Protein AF-A0A7Y2WW70-F1 (afdb_monomer_lite)

Structure (mmCIF, N/CA/C/O backbone):
data_AF-A0A7Y2WW70-F1
#
_entry.id   AF-A0A7Y2WW70-F1
#
loop_
_atom_site.group_PDB
_atom_site.id
_atom_site.type_symbol
_atom_site.label_atom_id
_atom_site.label_alt_id
_atom_site.label_comp_id
_atom_site.label_asym_id
_atom_site.label_entity_id
_atom_site.label_seq_id
_atom_site.pdbx_PDB_ins_code
_atom_site.Cartn_x
_atom_site.Cartn_y
_atom_site.Cartn_z
_atom_site.occupancy
_atom_site.B_iso_or_equiv
_atom_site.auth_seq_id
_atom_site.auth_comp_id
_atom_site.auth_asym_id
_atom_site.auth_atom_id
_atom_site.pdbx_PDB_model_num
ATOM 1 N N . MET A 1 1 ? 2.524 3.757 -2.733 1.00 73.25 1 MET A N 1
ATOM 2 C CA . MET A 1 1 ? 1.872 4.491 -1.635 1.00 73.25 1 MET A CA 1
ATOM 3 C C . MET A 1 1 ? 0.587 5.147 -2.121 1.00 73.25 1 MET A C 1
ATOM 5 O O . MET A 1 1 ? 0.632 6.069 -2.935 1.00 73.25 1 MET A O 1
ATOM 9 N N . ARG A 1 2 ? -0.560 4.633 -1.665 1.00 86.19 2 ARG A N 1
ATOM 10 C CA . ARG A 1 2 ? -1.899 5.203 -1.905 1.00 86.19 2 ARG A CA 1
ATOM 11 C C . ARG A 1 2 ? -2.511 5.674 -0.583 1.00 86.19 2 ARG A C 1
ATOM 13 O O . ARG A 1 2 ? -3.699 5.484 -0.349 1.00 86.19 2 ARG A O 1
ATOM 20 N N . PHE A 1 3 ? -1.697 6.340 0.239 1.00 90.19 3 PHE A N 1
ATOM 21 C CA . PHE A 1 3 ? -2.050 6.768 1.596 1.00 90.19 3 PHE A CA 1
ATOM 22 C C . PHE A 1 3 ? -3.423 7.438 1.684 1.00 90.19 3 PHE A C 1
ATOM 24 O O . PHE A 1 3 ? -4.241 7.066 2.515 1.00 90.19 3 PHE A O 1
ATOM 31 N N . ARG A 1 4 ? -3.731 8.370 0.768 1.00 92.44 4 ARG A N 1
ATOM 32 C CA . ARG A 1 4 ? -5.044 9.034 0.725 1.00 92.44 4 ARG A CA 1
ATOM 33 C C . ARG A 1 4 ? -6.198 8.038 0.572 1.00 92.44 4 ARG A C 1
ATOM 35 O O . ARG A 1 4 ? -7.194 8.164 1.274 1.00 92.44 4 ARG A O 1
ATOM 42 N N . THR A 1 5 ? -6.082 7.076 -0.344 1.00 94.44 5 THR A N 1
ATOM 43 C CA . THR A 1 5 ? -7.108 6.042 -0.541 1.00 94.44 5 THR A CA 1
ATOM 44 C C . THR A 1 5 ? -7.246 5.187 0.712 1.00 94.44 5 THR A C 1
ATOM 46 O O . THR A 1 5 ? -8.355 5.023 1.204 1.00 94.44 5 THR A O 1
ATOM 49 N N . HIS A 1 6 ? -6.132 4.710 1.269 1.00 95.94 6 HIS A N 1
ATOM 50 C CA . HIS A 1 6 ? -6.139 3.885 2.474 1.00 95.94 6 HIS A CA 1
ATOM 51 C C . HIS A 1 6 ? -6.751 4.617 3.675 1.00 95.94 6 HIS A C 1
ATOM 53 O O . HIS A 1 6 ? -7.602 4.055 4.362 1.00 95.94 6 HIS A O 1
ATOM 59 N N . ALA A 1 7 ? -6.406 5.890 3.878 1.00 97.19 7 ALA A N 1
ATOM 60 C CA . ALA A 1 7 ? -6.937 6.716 4.957 1.00 97.19 7 ALA A CA 1
ATOM 61 C C . ALA A 1 7 ? -8.436 6.966 4.824 1.00 97.19 7 ALA A C 1
ATOM 63 O O . ALA A 1 7 ? -9.173 6.734 5.777 1.00 97.19 7 ALA A O 1
ATOM 64 N N . ILE A 1 8 ? -8.906 7.377 3.643 1.00 98.06 8 ILE A N 1
ATOM 65 C CA . ILE A 1 8 ? -10.333 7.639 3.420 1.00 98.06 8 ILE A CA 1
ATOM 66 C C . ILE A 1 8 ? -11.144 6.353 3.588 1.00 98.06 8 ILE A C 1
ATOM 68 O O . ILE A 1 8 ? -12.128 6.344 4.324 1.00 98.06 8 ILE A O 1
ATOM 72 N N . THR A 1 9 ? -10.735 5.254 2.948 1.00 97.75 9 THR A N 1
ATOM 73 C CA . THR A 1 9 ? -11.487 3.995 3.023 1.00 97.75 9 THR A CA 1
ATOM 74 C C . THR A 1 9 ? -11.489 3.427 4.443 1.00 97.75 9 THR A C 1
ATOM 76 O O . THR A 1 9 ? -12.532 2.972 4.908 1.00 97.75 9 THR A O 1
ATOM 79 N N . SER A 1 10 ? -10.369 3.516 5.167 1.00 98.00 10 SER A N 1
ATOM 80 C CA . SER A 1 10 ? -10.298 3.066 6.563 1.00 98.00 10 SER A CA 1
ATOM 81 C C . SER A 1 10 ? -11.100 3.966 7.502 1.00 98.00 10 SER A C 1
ATOM 83 O O . SER A 1 10 ? -11.761 3.459 8.400 1.00 98.00 10 SER A O 1
ATOM 85 N N . ALA A 1 11 ? -11.123 5.283 7.279 1.00 98.44 11 ALA A N 1
ATOM 86 C CA . ALA A 1 11 ? -11.959 6.196 8.057 1.00 98.44 11 ALA A CA 1
ATOM 87 C C . ALA A 1 11 ? -13.452 5.876 7.876 1.00 98.44 11 ALA A C 1
ATOM 89 O O . ALA A 1 11 ? -14.170 5.728 8.864 1.00 98.44 11 ALA A O 1
ATOM 90 N N . ILE A 1 12 ? -13.903 5.692 6.628 1.00 98.56 12 ILE A N 1
ATOM 91 C CA . ILE A 1 12 ? -15.288 5.307 6.316 1.00 98.56 12 ILE A CA 1
ATOM 92 C C . ILE A 1 12 ? -15.635 3.970 6.983 1.00 98.56 12 ILE A C 1
ATOM 94 O O . ILE A 1 12 ? -16.654 3.869 7.664 1.00 98.56 12 ILE A O 1
ATOM 98 N N . ALA A 1 13 ? -14.776 2.956 6.838 1.00 98.50 13 ALA A N 1
ATOM 99 C CA . ALA A 1 13 ? -14.988 1.649 7.455 1.00 98.50 13 ALA A CA 1
ATOM 100 C C . ALA A 1 13 ? -15.009 1.725 8.992 1.00 98.50 13 ALA A C 1
ATOM 102 O O . ALA A 1 13 ? -15.843 1.083 9.625 1.00 98.50 13 ALA A O 1
ATOM 103 N N . GLY A 1 14 ? -14.139 2.538 9.596 1.00 98.38 14 GLY A N 1
ATOM 104 C CA . GLY A 1 14 ? -14.102 2.772 11.038 1.00 98.38 14 GLY A CA 1
ATOM 105 C C . GLY A 1 14 ? -15.404 3.371 11.566 1.00 98.38 14 GLY A C 1
ATOM 106 O O . GLY A 1 14 ? -15.969 2.842 12.521 1.00 98.38 14 GLY A O 1
ATOM 107 N N . VAL A 1 15 ? -15.912 4.424 10.918 1.00 98.31 15 VAL A N 1
ATOM 108 C CA . VAL A 1 15 ? -17.189 5.062 11.286 1.00 98.31 15 VAL A CA 1
ATOM 109 C C . VAL A 1 15 ? -18.365 4.102 11.093 1.00 98.31 15 VAL A C 1
ATOM 111 O O . VAL A 1 15 ? -19.228 4.016 11.964 1.00 98.31 15 VAL A O 1
ATOM 114 N N . ALA A 1 16 ? -18.386 3.344 9.993 1.00 98.38 16 ALA A N 1
ATOM 115 C CA . ALA A 1 16 ? -19.470 2.411 9.689 1.00 98.38 16 ALA A CA 1
ATOM 116 C C . ALA A 1 16 ? -19.521 1.211 10.653 1.00 98.38 16 ALA A C 1
ATOM 118 O O . ALA A 1 16 ? -20.599 0.825 11.099 1.00 98.38 16 ALA A O 1
ATOM 119 N N . LEU A 1 17 ? -18.369 0.621 10.989 1.00 98.31 17 LEU A N 1
ATOM 120 C CA . LEU A 1 17 ? -18.294 -0.567 11.850 1.00 98.31 17 LEU A CA 1
ATOM 121 C C . LEU A 1 17 ? -18.338 -0.232 13.346 1.00 98.31 17 LEU A C 1
ATOM 123 O O . LEU A 1 17 ? -18.781 -1.055 14.148 1.00 98.31 17 LEU A O 1
ATOM 127 N N . TYR A 1 18 ? -17.881 0.961 13.738 1.00 98.00 18 TYR A N 1
ATOM 128 C CA . TYR A 1 18 ? -17.774 1.374 15.139 1.00 98.00 18 TYR A CA 1
ATOM 129 C C . TYR A 1 18 ? -18.400 2.753 15.416 1.00 98.00 18 TYR A C 1
ATOM 131 O O . TYR A 1 18 ? -17.755 3.598 16.043 1.00 98.00 18 TYR A O 1
ATOM 139 N N . PRO A 1 19 ? -19.681 2.988 15.064 1.00 97.94 19 PRO A N 1
ATOM 140 C CA . PRO A 1 19 ? -20.303 4.315 15.160 1.00 97.94 19 PRO A CA 1
ATOM 141 C C . PRO A 1 19 ? -20.389 4.857 16.596 1.00 97.94 19 PRO A C 1
ATOM 143 O O . PRO A 1 19 ? -20.467 6.061 16.804 1.00 97.94 19 PRO A O 1
ATOM 146 N N . ARG A 1 20 ? -20.364 3.972 17.602 1.00 98.00 20 ARG A N 1
ATOM 147 C CA . ARG A 1 20 ? -20.446 4.320 19.033 1.00 98.00 20 ARG A CA 1
ATOM 148 C C . ARG A 1 20 ? -19.124 4.148 19.786 1.00 98.00 20 ARG A C 1
ATOM 150 O O . ARG A 1 20 ? -19.107 4.185 21.010 1.00 98.00 20 ARG A O 1
ATOM 157 N N . SER A 1 21 ? -18.020 3.886 19.085 1.00 98.31 21 SER A N 1
ATOM 158 C CA . SER A 1 21 ? -16.722 3.638 19.717 1.00 98.31 21 SER A CA 1
ATOM 159 C C . SER A 1 21 ? -15.608 4.347 18.944 1.00 98.31 21 SER A C 1
ATOM 161 O O . SER A 1 21 ? -14.935 3.714 18.124 1.00 98.31 21 SER A O 1
ATOM 163 N N . PRO A 1 22 ? -15.378 5.651 19.207 1.00 97.69 22 PRO A N 1
ATOM 164 C CA . PRO A 1 22 ? -14.375 6.432 18.485 1.00 97.69 22 PRO A CA 1
ATOM 165 C C . PRO A 1 22 ? -12.977 5.827 18.624 1.00 97.69 22 PRO A C 1
ATOM 167 O O . PRO A 1 22 ? -12.232 5.785 17.654 1.00 97.69 22 PRO A O 1
ATOM 170 N N . LEU A 1 23 ? -12.645 5.251 19.785 1.00 98.44 23 LEU A N 1
ATOM 171 C CA . LEU A 1 23 ? -11.368 4.567 19.990 1.00 98.44 23 LEU A CA 1
ATOM 172 C C . LEU A 1 23 ? -11.168 3.390 19.018 1.00 98.44 23 LEU A C 1
ATOM 174 O O . LEU A 1 23 ? -10.092 3.244 18.442 1.00 98.44 23 LEU A O 1
ATOM 178 N N . ARG A 1 24 ? -12.198 2.560 18.797 1.00 98.56 24 ARG A N 1
ATOM 179 C CA . ARG A 1 24 ? -12.120 1.430 17.854 1.00 98.56 24 ARG A CA 1
ATOM 180 C C . ARG A 1 24 ? -12.094 1.903 16.403 1.00 98.56 24 ARG A C 1
ATOM 182 O O . ARG A 1 24 ? -11.338 1.346 15.612 1.00 98.56 24 ARG A O 1
ATOM 189 N N . ALA A 1 25 ? -12.868 2.936 16.067 1.00 98.50 25 ALA A N 1
ATOM 190 C CA . ALA A 1 25 ? -12.830 3.560 14.746 1.00 98.50 25 ALA A CA 1
ATOM 191 C C . ALA A 1 25 ? -11.426 4.108 14.428 1.00 98.50 25 ALA A C 1
ATOM 193 O O . ALA A 1 25 ? -10.874 3.803 13.372 1.00 98.50 25 ALA A O 1
ATOM 194 N N . THR A 1 26 ? -10.811 4.826 15.374 1.00 98.44 26 THR A N 1
ATOM 195 C C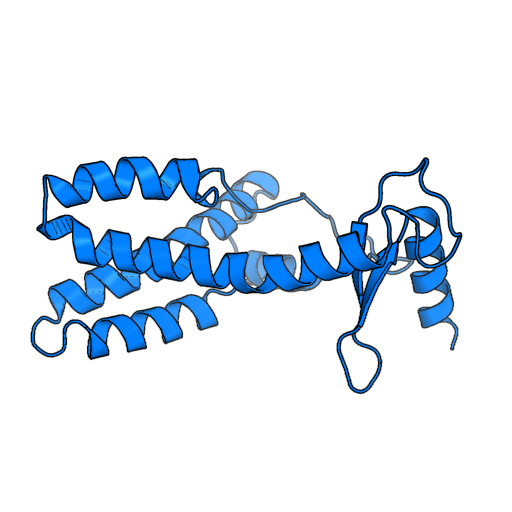A . THR A 1 26 ? -9.433 5.324 15.260 1.00 98.44 26 THR A CA 1
ATOM 196 C C . THR A 1 26 ? -8.431 4.180 15.147 1.00 98.44 26 THR A C 1
ATOM 198 O O . THR A 1 26 ? -7.567 4.219 14.279 1.00 98.44 26 THR A O 1
ATOM 201 N N . ALA A 1 27 ? -8.555 3.126 15.957 1.00 98.56 27 ALA A N 1
ATOM 202 C CA . ALA A 1 27 ? -7.670 1.964 15.870 1.00 98.56 27 ALA A CA 1
ATOM 203 C C . ALA A 1 27 ? -7.732 1.276 14.492 1.00 98.56 27 ALA A C 1
ATOM 205 O O . ALA A 1 27 ? -6.695 0.882 13.958 1.00 98.56 27 ALA A O 1
ATOM 206 N N . LEU A 1 28 ? -8.920 1.178 13.885 1.00 98.62 28 LEU A N 1
ATOM 207 C CA . LEU A 1 28 ? -9.082 0.673 12.519 1.00 98.62 28 LEU A CA 1
ATOM 208 C C . LEU A 1 28 ? -8.443 1.606 11.485 1.00 98.62 28 LEU A C 1
ATOM 210 O O . LEU A 1 28 ? -7.703 1.133 10.624 1.00 98.62 28 LEU A O 1
ATOM 214 N N . LEU A 1 29 ? -8.668 2.919 11.590 1.00 98.44 29 LEU A N 1
ATOM 215 C CA . LEU A 1 29 ? -8.030 3.911 10.722 1.00 98.44 29 LEU A CA 1
ATOM 216 C C . LEU A 1 29 ? -6.501 3.809 10.779 1.00 98.44 29 LEU A C 1
ATOM 218 O O . LEU A 1 29 ? -5.850 3.762 9.736 1.00 98.44 29 LEU A O 1
ATOM 222 N N . LEU A 1 30 ? -5.931 3.741 11.984 1.00 98.06 30 LEU A N 1
ATOM 223 C CA . LEU A 1 30 ? -4.491 3.607 12.187 1.00 98.06 30 LEU A CA 1
ATOM 224 C C . LEU A 1 30 ? -3.972 2.286 11.612 1.00 98.06 30 LEU A C 1
ATOM 226 O O . LEU A 1 30 ? -3.010 2.302 10.849 1.00 98.06 30 LEU A O 1
ATOM 230 N N . GLY A 1 31 ? -4.641 1.160 11.884 1.00 97.62 31 GLY A N 1
ATOM 231 C CA . GLY A 1 31 ? -4.290 -0.130 11.282 1.00 97.62 31 GLY A CA 1
ATOM 232 C C . GLY A 1 31 ? -4.321 -0.096 9.752 1.00 97.62 31 GLY A C 1
ATOM 233 O O . GLY A 1 31 ? -3.454 -0.667 9.102 1.00 97.62 31 GLY A O 1
ATOM 234 N N . GLY A 1 32 ? -5.277 0.624 9.164 1.00 97.12 32 GLY A N 1
ATOM 235 C CA . GLY A 1 32 ? -5.405 0.738 7.715 1.00 97.12 32 GLY A CA 1
ATOM 236 C C . GLY A 1 32 ? -4.457 1.734 7.045 1.00 97.12 32 GLY A C 1
ATOM 237 O O . GLY A 1 32 ? -4.353 1.731 5.822 1.00 97.12 32 GLY A O 1
ATOM 238 N N . THR A 1 33 ? -3.751 2.579 7.801 1.00 96.75 33 THR A N 1
ATOM 239 C CA . THR A 1 33 ? -2.920 3.663 7.240 1.00 96.75 33 THR A CA 1
ATOM 240 C C . THR A 1 33 ? -1.460 3.591 7.636 1.00 96.75 33 THR A C 1
ATOM 242 O O . THR A 1 33 ? -0.601 3.864 6.804 1.00 96.75 33 THR A O 1
ATOM 245 N N . LEU A 1 34 ? -1.150 3.200 8.874 1.00 96.25 34 LEU A N 1
ATOM 246 C CA . LEU A 1 34 ? 0.225 3.203 9.370 1.00 96.25 34 LEU A CA 1
ATOM 247 C C . LEU A 1 34 ? 1.114 2.191 8.650 1.00 96.25 34 LEU A C 1
ATOM 249 O O . LEU A 1 34 ? 2.329 2.364 8.636 1.00 96.25 34 LEU A O 1
ATOM 253 N N . LEU A 1 35 ? 0.532 1.185 7.991 1.00 94.75 35 LEU A N 1
ATOM 254 C CA . LEU A 1 35 ? 1.303 0.264 7.167 1.00 94.75 35 LEU A CA 1
ATOM 255 C C . LEU A 1 35 ? 2.017 0.981 6.005 1.00 94.75 35 LEU A C 1
ATOM 257 O O . LEU A 1 35 ? 3.130 0.592 5.682 1.00 94.75 35 LEU A O 1
ATOM 261 N N . ASP A 1 36 ? 1.464 2.078 5.461 1.00 94.12 36 ASP A N 1
ATOM 262 C CA . ASP A 1 36 ? 2.120 2.883 4.411 1.00 94.12 36 ASP A CA 1
ATOM 263 C C . ASP A 1 36 ? 3.392 3.602 4.898 1.00 94.12 36 ASP A C 1
ATOM 265 O O . ASP A 1 36 ? 4.190 4.054 4.073 1.00 94.12 36 ASP A O 1
ATOM 269 N N . VAL A 1 37 ? 3.602 3.741 6.214 1.00 94.12 37 VAL A N 1
ATOM 270 C CA . VAL A 1 37 ? 4.802 4.397 6.766 1.00 94.12 37 VAL A CA 1
ATOM 271 C C . VAL A 1 37 ? 6.067 3.630 6.375 1.00 94.12 37 VAL A C 1
ATOM 273 O O . VAL A 1 37 ? 7.122 4.239 6.196 1.00 94.12 37 VAL A O 1
ATOM 276 N N . ASP A 1 38 ? 5.969 2.317 6.149 1.00 94.19 38 ASP A N 1
ATOM 277 C CA . ASP A 1 38 ? 7.100 1.508 5.696 1.00 94.19 38 ASP A CA 1
ATOM 278 C C . ASP A 1 38 ? 7.675 1.993 4.353 1.00 94.19 38 ASP A C 1
ATOM 280 O O . ASP A 1 38 ? 8.883 1.939 4.151 1.00 94.19 38 ASP A O 1
ATOM 284 N N . HIS A 1 39 ? 6.848 2.543 3.462 1.00 93.69 39 HIS A N 1
ATOM 285 C CA . HIS A 1 39 ? 7.275 3.061 2.171 1.00 93.69 39 HIS A CA 1
ATOM 286 C C . HIS A 1 39 ? 8.149 4.296 2.354 1.00 93.69 39 HIS A C 1
ATOM 288 O O . HIS A 1 39 ? 9.126 4.470 1.629 1.00 93.69 39 HIS A O 1
ATOM 294 N N . PHE A 1 40 ? 7.787 5.158 3.305 1.00 94.31 40 PHE A N 1
ATOM 295 C CA . PHE A 1 40 ? 8.565 6.342 3.646 1.00 94.31 40 PHE A CA 1
ATOM 296 C C . PHE A 1 40 ? 9.881 5.958 4.327 1.00 94.31 40 PHE A C 1
ATOM 298 O O . PHE A 1 40 ? 10.931 6.468 3.949 1.00 94.31 40 PHE A O 1
ATOM 305 N N . LEU A 1 41 ? 9.850 5.003 5.259 1.00 95.50 41 L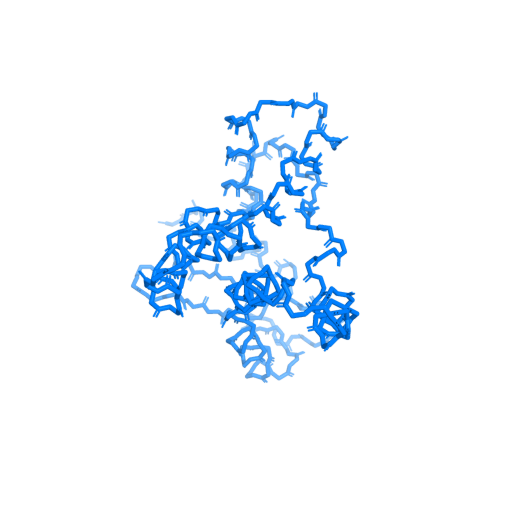EU A N 1
ATOM 306 C CA . LEU A 1 41 ? 11.066 4.515 5.912 1.00 95.50 41 LEU A CA 1
ATOM 307 C C . LEU A 1 41 ? 12.011 3.842 4.912 1.00 95.50 41 LEU A C 1
ATOM 309 O O . LEU A 1 41 ? 13.200 4.134 4.899 1.00 95.50 41 LEU A O 1
ATOM 313 N N . LEU A 1 42 ? 11.492 2.987 4.029 1.00 95.31 42 LEU A N 1
ATOM 314 C CA . LEU A 1 42 ? 12.293 2.350 2.984 1.00 95.31 42 LEU A CA 1
ATOM 315 C C . LEU A 1 42 ? 12.848 3.366 1.989 1.00 95.31 42 LEU A C 1
ATOM 317 O O . LEU A 1 42 ? 13.981 3.201 1.550 1.00 95.31 42 LEU A O 1
ATOM 321 N N . TYR A 1 43 ? 12.083 4.408 1.648 1.00 95.25 43 TYR A N 1
ATOM 322 C CA . TYR A 1 43 ? 12.604 5.528 0.868 1.00 95.25 43 TYR A CA 1
ATOM 323 C C . TYR A 1 43 ? 13.809 6.144 1.578 1.00 95.25 43 TYR A C 1
ATOM 325 O O . TYR A 1 43 ? 14.904 6.112 1.028 1.00 95.25 43 TYR A O 1
ATOM 333 N N . ALA A 1 44 ? 13.619 6.618 2.810 1.00 96.19 44 ALA A N 1
ATOM 334 C CA . ALA A 1 44 ? 14.650 7.324 3.558 1.00 96.19 44 ALA A CA 1
ATOM 335 C C . ALA A 1 44 ? 15.909 6.476 3.769 1.00 96.19 44 ALA A C 1
ATOM 337 O O . ALA A 1 44 ? 17.021 6.974 3.621 1.00 96.19 44 ALA A O 1
ATOM 338 N N . LEU A 1 45 ? 15.753 5.178 4.035 1.00 95.56 45 LEU A N 1
ATOM 339 C CA . LEU A 1 45 ? 16.877 4.254 4.185 1.00 95.56 45 LEU A CA 1
ATOM 340 C C . LEU A 1 45 ? 17.619 3.986 2.866 1.00 95.56 45 LEU A C 1
ATOM 342 O O . LEU A 1 45 ? 18.829 3.786 2.887 1.00 95.56 45 LEU A O 1
ATOM 346 N N . GLN A 1 46 ? 16.924 3.959 1.725 1.00 94.31 46 GLN A N 1
ATOM 347 C CA . GLN A 1 46 ? 17.547 3.693 0.420 1.00 94.31 46 GLN A CA 1
ATOM 348 C C . GLN A 1 46 ? 18.194 4.932 -0.202 1.00 94.31 46 GLN A C 1
ATOM 350 O O . GLN A 1 46 ? 19.158 4.804 -0.955 1.00 94.31 46 GLN A O 1
ATOM 355 N N . THR A 1 47 ? 17.643 6.116 0.060 1.00 93.44 47 THR A N 1
ATOM 356 C CA . THR A 1 47 ? 18.080 7.371 -0.567 1.00 93.44 47 THR A CA 1
ATOM 357 C C . THR A 1 47 ? 18.919 8.245 0.356 1.00 93.44 47 THR A C 1
ATOM 359 O O . THR A 1 47 ? 19.635 9.113 -0.135 1.00 93.44 47 THR A O 1
ATOM 362 N N . GLY A 1 48 ? 18.815 8.047 1.675 1.00 95.44 48 GLY A N 1
ATOM 363 C CA . GLY A 1 48 ? 19.312 8.979 2.687 1.00 95.44 48 GLY A CA 1
ATOM 364 C C . GLY A 1 48 ? 18.440 10.232 2.862 1.00 95.44 48 GLY A C 1
ATOM 365 O O . GLY A 1 48 ? 18.778 11.093 3.670 1.00 95.44 48 GLY A O 1
ATOM 366 N N . ASP A 1 49 ? 17.327 10.352 2.128 1.00 95.31 49 ASP A N 1
ATOM 367 C CA . ASP A 1 49 ? 16.447 11.525 2.133 1.00 95.31 49 ASP A CA 1
ATOM 368 C C . ASP A 1 49 ? 15.207 11.299 3.015 1.00 95.31 49 ASP A C 1
ATOM 370 O O . ASP A 1 49 ? 14.349 10.466 2.722 1.00 95.31 49 ASP A O 1
ATOM 374 N N . TRP A 1 50 ? 15.078 12.087 4.084 1.00 96.75 50 TRP A N 1
ATOM 375 C CA . TRP A 1 50 ? 13.935 12.063 5.005 1.00 96.75 50 TRP A CA 1
ATOM 376 C C . TRP A 1 50 ? 12.809 13.037 4.609 1.00 96.75 50 TRP A C 1
ATOM 378 O O . TRP A 1 50 ? 11.851 13.237 5.358 1.00 96.75 50 TRP A O 1
ATOM 388 N N . SER A 1 51 ? 12.885 13.657 3.431 1.00 96.12 51 SER A N 1
ATOM 389 C CA . SER A 1 51 ? 11.858 14.558 2.918 1.00 96.12 51 SER A CA 1
ATOM 390 C C . SER A 1 51 ? 10.583 13.805 2.542 1.00 96.12 51 SER A C 1
ATOM 392 O O . SER A 1 51 ? 10.555 12.992 1.615 1.00 96.12 51 SER A O 1
ATOM 394 N N . VAL A 1 52 ? 9.466 14.143 3.195 1.00 93.06 52 VAL A N 1
ATOM 395 C CA . VAL A 1 52 ? 8.133 13.638 2.815 1.00 93.06 52 VAL A CA 1
ATOM 396 C C . VAL A 1 52 ? 7.788 14.046 1.378 1.00 93.06 52 VAL A C 1
ATOM 398 O O . VAL A 1 52 ? 7.243 13.246 0.614 1.00 93.06 52 VAL A O 1
ATOM 401 N N . ALA A 1 53 ? 8.140 15.270 0.973 1.00 94.69 53 ALA A N 1
ATOM 402 C CA . ALA A 1 53 ? 7.935 15.740 -0.395 1.00 94.69 53 ALA A CA 1
ATOM 403 C C . ALA A 1 53 ? 8.791 14.950 -1.403 1.00 94.69 53 ALA A C 1
ATOM 405 O O . ALA A 1 53 ? 8.296 14.594 -2.479 1.00 94.69 53 ALA A O 1
ATOM 406 N N . GLY A 1 54 ? 10.035 14.619 -1.036 1.00 93.62 54 GLY A N 1
ATOM 407 C CA . GLY A 1 54 ? 10.926 13.749 -1.807 1.00 93.62 54 GLY A CA 1
ATOM 408 C C . GLY A 1 54 ? 10.333 12.352 -1.992 1.00 93.62 54 GLY A C 1
ATOM 409 O O . GLY A 1 54 ? 10.172 11.891 -3.124 1.00 93.62 54 GLY A O 1
ATOM 410 N N . ALA A 1 55 ? 9.872 11.731 -0.904 1.00 93.12 55 ALA A N 1
ATOM 411 C CA . ALA A 1 55 ? 9.240 10.412 -0.920 1.00 93.12 55 ALA A CA 1
ATOM 412 C C . ALA A 1 55 ? 7.973 10.377 -1.790 1.00 93.12 55 ALA A C 1
ATOM 414 O O . ALA A 1 55 ? 7.767 9.446 -2.577 1.00 93.12 55 ALA A O 1
ATOM 415 N N . LEU A 1 56 ? 7.124 11.406 -1.688 1.00 91.25 56 LEU A N 1
ATOM 416 C CA . LEU A 1 56 ? 5.921 11.538 -2.511 1.00 91.25 56 LEU A CA 1
ATOM 417 C C . LEU A 1 56 ? 6.265 11.718 -3.990 1.00 91.25 56 LEU A C 1
ATOM 419 O O . LEU A 1 56 ? 5.630 11.088 -4.839 1.00 91.25 56 LEU A O 1
ATOM 423 N N . THR A 1 57 ? 7.269 12.538 -4.300 1.00 91.50 57 THR A N 1
ATOM 424 C CA . THR A 1 57 ? 7.745 12.755 -5.672 1.00 91.50 57 THR A CA 1
ATOM 425 C C . THR A 1 57 ? 8.314 11.464 -6.251 1.00 91.50 57 THR A C 1
ATOM 427 O O . THR A 1 57 ? 7.877 11.037 -7.320 1.00 91.50 57 THR A O 1
ATOM 430 N N . TYR A 1 58 ? 9.189 10.776 -5.513 1.00 91.94 58 TYR A N 1
ATOM 431 C CA . TYR A 1 58 ? 9.726 9.470 -5.888 1.00 91.94 58 TYR A CA 1
ATOM 432 C C . TYR A 1 58 ? 8.618 8.440 -6.127 1.00 91.94 58 TYR A C 1
ATOM 434 O O . TYR A 1 58 ? 8.587 7.784 -7.165 1.00 91.94 58 TYR A O 1
ATOM 442 N N . ASN A 1 59 ? 7.645 8.332 -5.219 1.00 89.00 59 ASN A N 1
ATOM 443 C CA . ASN A 1 59 ? 6.523 7.405 -5.364 1.00 89.00 59 ASN A CA 1
ATOM 444 C C . ASN A 1 59 ? 5.669 7.673 -6.618 1.00 89.00 59 ASN A C 1
ATOM 446 O O . ASN A 1 59 ? 5.102 6.720 -7.153 1.00 89.00 59 ASN A O 1
ATOM 450 N N . ARG A 1 60 ? 5.589 8.924 -7.099 1.00 86.44 60 ARG A N 1
ATOM 451 C CA . ARG A 1 60 ? 4.873 9.261 -8.342 1.00 86.44 60 ARG A CA 1
ATOM 452 C C . ARG A 1 60 ? 5.586 8.716 -9.576 1.00 86.44 60 ARG A C 1
ATOM 454 O O . ARG A 1 60 ? 4.927 8.070 -10.377 1.00 86.44 60 ARG A O 1
ATOM 461 N N . TYR A 1 61 ? 6.899 8.926 -9.705 1.00 85.69 61 TYR A N 1
ATOM 462 C CA . TYR A 1 61 ? 7.616 8.574 -10.939 1.00 85.69 61 TYR A CA 1
ATOM 463 C C . TYR A 1 61 ? 8.287 7.195 -10.923 1.00 85.69 61 TYR A C 1
ATOM 465 O O . TYR A 1 61 ? 8.618 6.661 -11.978 1.00 85.69 61 TYR A O 1
ATOM 473 N N . ARG A 1 62 ? 8.527 6.577 -9.758 1.00 84.69 62 ARG A N 1
ATOM 474 C CA . ARG A 1 62 ? 9.300 5.316 -9.672 1.00 84.69 62 ARG A CA 1
ATOM 475 C C . ARG A 1 62 ? 8.667 4.146 -10.432 1.00 84.69 62 ARG A C 1
ATOM 477 O O . ARG A 1 62 ? 9.363 3.201 -10.794 1.00 84.69 62 ARG A O 1
ATOM 484 N N . HIS A 1 63 ? 7.349 4.190 -10.623 1.00 78.38 63 HIS A N 1
ATOM 485 C CA . HIS A 1 63 ? 6.591 3.190 -11.373 1.00 78.38 63 HIS A CA 1
ATOM 486 C C . HIS A 1 63 ? 6.464 3.544 -12.857 1.00 78.38 63 HIS A C 1
ATOM 488 O O . HIS A 1 63 ? 6.036 2.695 -13.641 1.00 78.38 63 HIS A O 1
ATOM 494 N N . ASP A 1 64 ? 6.859 4.760 -13.240 1.00 74.25 64 ASP A N 1
ATOM 495 C CA . ASP A 1 64 ? 6.839 5.182 -14.625 1.00 74.25 64 ASP A CA 1
ATOM 496 C C . ASP A 1 64 ? 7.999 4.530 -15.382 1.00 74.25 64 ASP A C 1
ATOM 498 O O . ASP A 1 64 ? 9.135 4.465 -14.881 1.00 74.25 64 ASP A O 1
ATOM 502 N N . PRO A 1 65 ? 7.743 4.059 -16.611 1.00 66.38 65 PRO A N 1
ATOM 503 C CA . PRO A 1 65 ? 8.808 3.651 -17.503 1.00 66.38 65 PRO A CA 1
ATOM 504 C C . PRO A 1 65 ? 9.752 4.823 -17.771 1.00 66.38 65 PRO A C 1
ATOM 506 O O . PRO A 1 65 ? 9.307 5.896 -18.169 1.00 66.38 65 PRO A O 1
ATOM 509 N N . GLY A 1 66 ? 11.056 4.611 -17.578 1.00 65.00 66 GLY A N 1
ATOM 510 C CA . GLY A 1 66 ? 12.063 5.649 -17.815 1.00 65.00 66 GLY A CA 1
ATOM 511 C C . GLY A 1 66 ? 11.991 6.186 -19.226 1.00 65.00 66 GLY A C 1
ATOM 512 O O . GLY A 1 66 ? 12.001 5.401 -20.176 1.00 65.00 66 GLY A O 1
ATOM 513 N N . ILE A 1 67 ? 11.886 7.510 -19.346 1.00 70.19 67 ILE A N 1
ATOM 514 C CA . ILE A 1 67 ? 12.013 8.212 -20.622 1.00 70.19 67 ILE A CA 1
ATOM 515 C C . ILE A 1 67 ? 13.481 8.319 -21.044 1.00 70.19 67 ILE A C 1
ATOM 517 O O . ILE A 1 67 ? 14.368 8.195 -20.205 1.00 70.19 67 ILE A O 1
ATOM 521 N N . ASP A 1 68 ? 13.760 8.451 -22.342 1.00 64.12 68 ASP A N 1
ATOM 522 C CA . ASP A 1 68 ? 15.141 8.635 -22.801 1.00 64.12 68 ASP A CA 1
ATOM 523 C C . ASP A 1 68 ? 15.632 9.976 -22.244 1.00 64.12 68 ASP A C 1
ATOM 525 O O . ASP A 1 68 ? 14.916 10.974 -22.312 1.00 64.12 68 ASP A O 1
ATOM 529 N N . GLY A 1 69 ? 16.802 9.971 -21.605 1.00 74.94 69 GLY A N 1
ATOM 530 C CA . GLY A 1 69 ? 17.289 11.113 -20.824 1.00 74.94 69 GLY A CA 1
ATOM 531 C C . GLY A 1 69 ? 16.750 11.199 -19.387 1.00 74.94 69 GLY A C 1
ATOM 532 O O . GLY A 1 69 ? 17.159 12.092 -18.652 1.00 74.94 69 GLY A O 1
ATOM 533 N N . ASP A 1 70 ? 15.888 10.275 -18.942 1.00 80.12 70 ASP A N 1
ATOM 534 C CA . ASP A 1 70 ? 15.496 10.162 -17.531 1.00 80.12 70 ASP A CA 1
ATOM 535 C C . ASP A 1 70 ? 16.667 9.637 -16.695 1.00 80.12 70 ASP A C 1
ATOM 537 O O . ASP A 1 70 ? 16.883 8.429 -16.581 1.00 80.12 70 ASP A O 1
ATOM 541 N N . THR A 1 71 ? 17.420 10.556 -16.102 1.00 83.81 71 THR A N 1
ATOM 542 C CA . THR A 1 71 ? 18.540 10.254 -15.204 1.00 83.81 71 THR A CA 1
ATOM 543 C C . THR A 1 71 ? 18.106 10.088 -13.748 1.00 83.81 71 THR A C 1
ATOM 545 O O . THR A 1 71 ? 18.952 9.868 -12.880 1.00 83.81 71 THR A O 1
ATOM 548 N N . ARG A 1 72 ? 16.800 10.178 -13.443 1.00 86.75 72 ARG A N 1
ATOM 549 C CA . ARG A 1 72 ? 16.318 10.059 -12.063 1.00 86.75 72 ARG A CA 1
ATOM 550 C C . ARG A 1 72 ? 16.559 8.637 -11.535 1.00 86.75 72 ARG A C 1
ATOM 552 O O . ARG A 1 72 ? 16.245 7.659 -12.223 1.00 86.75 72 ARG A O 1
ATOM 559 N N . PRO A 1 73 ? 17.069 8.494 -10.301 1.00 85.75 73 PRO A N 1
ATOM 560 C CA . PRO A 1 73 ? 17.383 7.192 -9.732 1.00 85.75 73 PRO A CA 1
ATOM 561 C C . PRO A 1 73 ? 16.118 6.367 -9.459 1.00 85.75 73 PRO A C 1
ATOM 563 O O . PRO A 1 73 ? 15.069 6.888 -9.079 1.00 85.75 73 PRO A O 1
ATOM 566 N N . ARG A 1 74 ? 16.226 5.044 -9.624 1.00 87.31 74 ARG A N 1
ATOM 567 C CA . ARG A 1 74 ? 15.194 4.065 -9.250 1.00 87.31 74 ARG A CA 1
ATOM 568 C C . ARG A 1 74 ? 15.784 3.083 -8.244 1.00 87.31 74 ARG A C 1
ATOM 570 O O . ARG A 1 74 ? 16.397 2.095 -8.629 1.00 87.31 74 ARG A O 1
ATOM 577 N N . TYR A 1 75 ? 15.560 3.348 -6.964 1.00 84.69 75 TYR A N 1
ATOM 578 C CA . TYR A 1 75 ? 16.063 2.555 -5.836 1.00 84.69 75 TYR A CA 1
ATOM 579 C C . TYR A 1 75 ? 15.339 1.209 -5.642 1.00 84.69 75 TYR A C 1
ATOM 581 O O . TYR A 1 75 ? 15.734 0.390 -4.820 1.00 84.69 75 TYR A O 1
ATOM 589 N N . GLY A 1 76 ? 14.301 0.942 -6.442 1.00 83.06 76 GLY A N 1
ATOM 590 C CA . GLY A 1 76 ? 13.567 -0.321 -6.429 1.00 83.06 76 GLY A CA 1
ATOM 591 C C . GLY A 1 76 ? 12.264 -0.263 -5.622 1.00 83.06 76 GLY A C 1
ATOM 592 O O . GLY A 1 76 ? 11.674 0.815 -5.465 1.00 83.06 76 GLY A O 1
ATOM 593 N N . PRO A 1 77 ? 11.738 -1.427 -5.193 1.00 85.62 77 PRO A N 1
ATOM 594 C CA . PRO A 1 77 ? 10.462 -1.506 -4.494 1.00 85.62 77 PRO A CA 1
ATOM 595 C C . PRO A 1 77 ? 10.573 -0.935 -3.075 1.00 85.62 77 PRO A C 1
ATOM 597 O O . PRO A 1 77 ? 11.436 -1.338 -2.303 1.00 85.62 77 PRO A O 1
ATOM 600 N N . LEU A 1 78 ? 9.644 -0.049 -2.704 1.00 89.06 78 LEU A N 1
ATOM 601 C CA . LEU A 1 78 ? 9.512 0.452 -1.327 1.00 89.06 78 LEU A CA 1
ATOM 602 C C . LEU A 1 78 ? 8.408 -0.285 -0.576 1.00 89.06 78 LEU A C 1
ATOM 604 O O . LEU A 1 78 ? 7.490 0.340 -0.060 1.00 89.06 78 LEU A O 1
ATOM 608 N N . ARG A 1 79 ? 8.432 -1.613 -0.611 1.00 91.56 79 ARG A N 1
ATOM 609 C CA . ARG A 1 79 ? 7.394 -2.432 0.008 1.00 91.56 79 ARG A CA 1
ATOM 610 C C . ARG A 1 79 ? 8.055 -3.447 0.921 1.00 91.56 79 ARG A C 1
ATOM 612 O O . ARG A 1 79 ? 8.837 -4.265 0.441 1.00 91.56 79 ARG A O 1
ATOM 619 N N . SER A 1 80 ? 7.773 -3.368 2.218 1.00 93.12 80 SER A N 1
ATOM 620 C CA . SER A 1 80 ? 8.341 -4.303 3.188 1.00 93.12 80 SER A CA 1
ATOM 621 C C . SER A 1 80 ? 7.631 -5.660 3.152 1.00 93.12 80 SER A C 1
ATOM 623 O O . SER A 1 80 ? 6.586 -5.834 2.518 1.00 93.12 80 SER A O 1
ATOM 625 N N . TRP A 1 81 ? 8.179 -6.632 3.882 1.00 93.62 81 TRP A N 1
ATOM 626 C CA . TRP A 1 81 ? 7.562 -7.945 4.072 1.00 93.62 81 TRP A CA 1
ATOM 627 C C . TRP A 1 81 ? 6.200 -7.875 4.784 1.00 93.62 81 TRP A C 1
ATOM 629 O O . TRP A 1 81 ? 5.399 -8.794 4.619 1.00 93.62 81 TRP A O 1
ATOM 639 N N . LEU A 1 82 ? 5.896 -6.788 5.510 1.00 93.88 82 LEU A N 1
ATOM 640 C CA . LEU A 1 82 ? 4.600 -6.587 6.172 1.00 93.88 82 LEU A CA 1
ATOM 641 C C . LEU A 1 82 ? 3.444 -6.500 5.169 1.00 93.88 82 LEU A C 1
ATOM 643 O O . LEU A 1 82 ? 2.298 -6.779 5.500 1.00 93.88 82 LEU A O 1
ATOM 647 N N . HIS A 1 83 ? 3.740 -6.181 3.913 1.00 94.75 83 HIS A N 1
ATOM 648 C CA . HIS A 1 83 ? 2.751 -6.194 2.847 1.00 94.75 83 HIS A CA 1
ATOM 649 C C . HIS A 1 83 ? 2.440 -7.590 2.298 1.00 94.75 83 HIS A C 1
ATOM 651 O O . HIS A 1 83 ? 1.656 -7.712 1.358 1.00 94.75 83 HIS A O 1
ATOM 657 N N . ASN A 1 84 ? 3.050 -8.647 2.837 1.00 95.06 84 ASN A N 1
ATOM 658 C CA . ASN A 1 84 ? 2.672 -10.015 2.526 1.00 95.06 84 ASN A CA 1
ATOM 659 C C . ASN A 1 84 ? 1.455 -10.414 3.386 1.00 95.06 84 ASN A C 1
ATOM 661 O O . ASN A 1 84 ? 1.605 -10.566 4.603 1.00 95.06 84 ASN A O 1
ATOM 665 N N . PRO A 1 85 ? 0.266 -10.641 2.788 1.00 95.06 85 PRO A N 1
ATOM 666 C CA . PRO A 1 85 ? -0.941 -10.918 3.560 1.00 95.06 85 PRO A CA 1
ATOM 667 C C . PRO A 1 85 ? -0.838 -12.180 4.410 1.00 95.06 85 PRO A C 1
ATOM 669 O O . PRO A 1 85 ? -1.370 -12.209 5.512 1.00 95.06 85 PRO A O 1
ATOM 672 N N . ILE A 1 86 ? -0.123 -13.203 3.939 1.00 96.81 86 ILE A N 1
ATOM 673 C CA . ILE A 1 86 ? 0.026 -14.459 4.679 1.00 96.81 86 ILE A CA 1
ATOM 674 C C . ILE A 1 86 ? 0.874 -14.227 5.930 1.00 96.81 86 ILE A C 1
ATOM 676 O O . ILE A 1 86 ? 0.488 -14.668 7.012 1.00 96.81 86 ILE A O 1
ATOM 680 N N . LEU A 1 87 ? 1.991 -13.504 5.793 1.00 96.69 87 LEU A N 1
ATOM 681 C CA . LEU A 1 87 ? 2.907 -13.242 6.905 1.00 96.69 87 LEU A CA 1
ATOM 682 C C . LEU A 1 87 ? 2.327 -12.272 7.933 1.00 96.69 87 LEU A C 1
ATOM 684 O O . LEU A 1 87 ? 2.615 -12.421 9.113 1.00 96.69 87 LEU A O 1
ATOM 688 N N . LEU A 1 88 ? 1.524 -11.292 7.510 1.00 96.94 88 LEU A N 1
ATOM 689 C CA . LEU A 1 88 ? 0.958 -10.303 8.426 1.00 96.94 88 LEU A CA 1
ATOM 690 C C . LEU A 1 88 ? -0.393 -10.742 9.007 1.00 96.94 88 LEU A C 1
ATOM 692 O O . LEU A 1 88 ? -0.588 -10.721 10.223 1.00 96.94 88 LEU A O 1
ATOM 696 N N . LEU A 1 89 ? -1.346 -11.135 8.155 1.00 97.38 89 LEU A N 1
ATOM 697 C CA . LEU A 1 89 ? -2.727 -11.356 8.588 1.00 97.38 89 LEU A CA 1
ATOM 698 C C . LEU A 1 89 ? -2.893 -12.657 9.360 1.00 97.38 89 LEU A C 1
ATOM 700 O O . LEU A 1 89 ? -3.642 -12.667 10.331 1.00 97.38 89 LEU A O 1
ATOM 704 N N . THR A 1 90 ? -2.198 -13.732 8.984 1.00 97.56 90 THR A N 1
ATOM 705 C CA . THR A 1 90 ? -2.338 -15.029 9.666 1.00 97.56 90 THR A CA 1
ATOM 706 C C . THR A 1 90 ? -1.957 -14.941 11.148 1.00 97.56 90 THR A C 1
ATOM 708 O O . THR A 1 90 ? -2.823 -15.192 11.990 1.00 97.56 90 THR A O 1
ATOM 711 N N . PRO A 1 91 ? -0.726 -14.531 11.525 1.00 97.81 91 PRO A N 1
ATOM 712 C CA . PRO A 1 91 ? -0.387 -14.392 12.939 1.00 97.81 91 PRO A CA 1
ATOM 713 C C . PRO A 1 91 ? -1.191 -13.277 13.618 1.00 97.81 91 PRO A C 1
ATOM 715 O O . PRO A 1 91 ? -1.594 -13.433 14.771 1.00 97.81 91 PRO A O 1
ATOM 718 N N . GLY A 1 92 ? -1.487 -12.181 12.911 1.00 98.00 92 GLY A N 1
ATOM 719 C CA . GLY A 1 92 ? -2.260 -11.070 13.461 1.00 98.00 92 GLY A CA 1
ATOM 720 C C . GLY A 1 92 ? -3.692 -11.460 13.846 1.00 98.00 92 GLY A C 1
ATOM 721 O O . GLY A 1 92 ? -4.160 -11.114 14.930 1.00 98.00 92 GLY A O 1
ATOM 722 N N . TRP A 1 93 ? -4.381 -12.247 13.017 1.00 98.31 93 TRP A N 1
ATOM 723 C CA . TRP A 1 93 ? -5.716 -12.759 13.338 1.00 98.31 93 TRP A CA 1
ATOM 724 C C . TRP A 1 93 ? -5.688 -13.857 14.401 1.00 98.31 93 TRP A C 1
ATOM 726 O O . TRP A 1 93 ? -6.579 -13.884 15.250 1.00 98.31 93 TRP A O 1
ATOM 736 N N . VAL A 1 94 ? -4.646 -14.697 14.444 1.00 98.44 94 VAL A N 1
ATOM 737 C CA . VAL A 1 94 ? -4.425 -15.616 15.575 1.00 98.44 94 VAL A CA 1
ATOM 738 C C . VAL A 1 94 ? -4.302 -14.826 16.883 1.00 98.44 94 VAL A C 1
ATOM 740 O O . VAL A 1 94 ? -4.972 -15.161 17.861 1.00 98.44 94 VAL A O 1
ATOM 743 N N . ALA A 1 95 ? -3.540 -13.731 16.909 1.00 98.19 95 ALA A N 1
ATOM 744 C CA . ALA A 1 95 ? -3.458 -12.853 18.076 1.00 98.19 95 ALA A CA 1
ATOM 745 C C . ALA A 1 95 ? -4.808 -12.181 18.398 1.00 98.19 95 ALA A C 1
ATOM 747 O O . ALA A 1 95 ? -5.243 -12.194 19.549 1.00 98.19 95 ALA A O 1
ATOM 748 N N . ALA A 1 96 ? -5.527 -11.666 17.396 1.00 98.12 96 ALA A N 1
ATOM 749 C CA . ALA A 1 96 ? -6.829 -11.012 17.579 1.00 98.12 96 ALA A CA 1
ATOM 750 C C . ALA A 1 96 ? -7.962 -11.970 18.003 1.00 98.12 96 ALA A C 1
ATOM 752 O O . ALA A 1 96 ? -8.980 -11.531 18.554 1.00 98.12 96 ALA A O 1
ATOM 753 N N . SER A 1 97 ? -7.796 -13.277 17.770 1.00 98.19 97 SER A N 1
ATOM 754 C CA . SER A 1 97 ? -8.694 -14.307 18.300 1.00 98.19 97 SER A CA 1
ATOM 755 C C . SER A 1 97 ? -8.5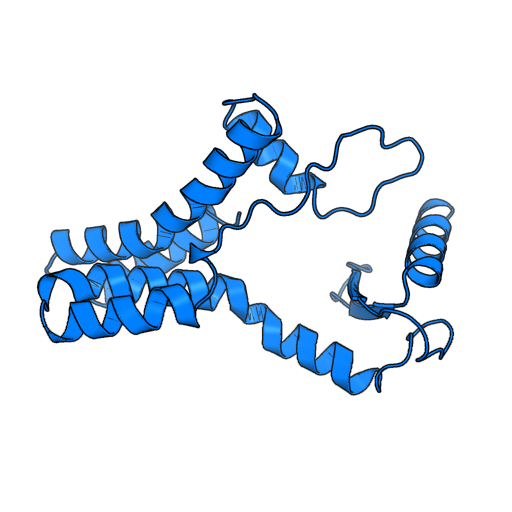80 -14.421 19.823 1.00 98.19 97 SER A C 1
ATOM 757 O O . SER A 1 97 ? -9.600 -14.547 20.497 1.00 98.19 97 SER A O 1
ATOM 759 N N . ARG A 1 98 ? -7.360 -14.271 20.360 1.00 98.31 98 ARG A N 1
ATOM 760 C CA . ARG A 1 98 ? -7.056 -14.303 21.800 1.00 98.31 98 ARG A CA 1
ATOM 761 C C . ARG A 1 98 ? -7.241 -12.946 22.480 1.00 98.31 98 ARG A C 1
ATOM 763 O O . ARG A 1 98 ? -7.596 -12.891 23.651 1.00 98.31 98 ARG A O 1
ATOM 770 N N . HIS A 1 99 ? -7.048 -11.854 21.741 1.00 98.19 99 HIS A N 1
ATOM 771 C CA . HIS A 1 99 ? -7.139 -10.484 22.246 1.00 98.19 99 HIS A CA 1
ATOM 772 C C . HIS A 1 99 ? -8.130 -9.657 21.411 1.00 98.19 99 HIS A C 1
ATOM 774 O O . HIS A 1 99 ? -7.733 -8.984 20.453 1.00 98.19 99 HIS A O 1
ATOM 780 N N . PRO A 1 100 ? -9.431 -9.646 21.771 1.00 97.56 100 PRO A N 1
ATOM 781 C CA . PRO A 1 100 ? -10.465 -8.960 20.993 1.00 97.56 100 PRO A CA 1
ATOM 782 C C . PRO A 1 100 ? -10.230 -7.456 20.795 1.00 97.56 100 PRO A C 1
ATOM 784 O O . PRO A 1 100 ? -10.705 -6.892 19.810 1.00 97.56 100 PRO A O 1
ATOM 787 N N . ALA A 1 101 ? -9.473 -6.812 21.690 1.00 97.69 101 ALA A N 1
ATOM 788 C CA . ALA A 1 101 ? -9.099 -5.401 21.584 1.00 97.69 101 ALA A CA 1
ATOM 789 C C . ALA A 1 101 ? -8.257 -5.080 20.331 1.00 97.69 101 ALA A C 1
ATOM 791 O O . ALA A 1 101 ? -8.291 -3.949 19.857 1.00 97.69 101 ALA A O 1
ATOM 792 N N . ILE A 1 102 ? -7.554 -6.066 19.759 1.00 98.12 102 ILE A N 1
ATOM 793 C CA . ILE A 1 102 ? -6.698 -5.899 18.570 1.00 98.12 102 ILE A CA 1
ATOM 794 C C . ILE A 1 102 ? -7.518 -5.981 17.267 1.00 98.12 102 ILE A C 1
ATOM 796 O O . ILE A 1 102 ? -7.079 -5.518 16.216 1.00 98.12 102 ILE A O 1
ATOM 800 N N . ARG A 1 103 ? -8.744 -6.522 17.308 1.00 98.38 103 ARG A N 1
ATOM 801 C CA . ARG A 1 103 ? -9.570 -6.749 16.107 1.00 98.38 103 ARG A CA 1
ATOM 802 C C . ARG A 1 103 ? -9.762 -5.507 15.226 1.00 98.38 103 ARG A C 1
ATOM 804 O O . ARG A 1 103 ? -9.609 -5.665 14.019 1.00 98.38 103 ARG A O 1
ATOM 811 N N . PRO A 1 104 ? -10.035 -4.292 15.752 1.00 98.62 104 PRO A N 1
ATOM 812 C CA . PRO A 1 104 ? -10.159 -3.108 14.902 1.00 98.62 104 PRO A CA 1
ATOM 813 C C . PRO A 1 104 ? -8.889 -2.840 14.084 1.00 98.62 104 PRO A C 1
ATOM 815 O O . PRO A 1 104 ? -8.983 -2.580 12.887 1.00 98.62 104 PRO A O 1
ATOM 818 N N . ILE A 1 105 ? -7.709 -2.999 14.697 1.00 98.50 105 ILE A N 1
ATOM 819 C CA . ILE A 1 105 ? -6.411 -2.850 14.023 1.00 98.50 105 ILE A CA 1
ATOM 820 C C . ILE A 1 105 ? -6.273 -3.900 12.915 1.00 98.50 105 ILE A C 1
ATOM 822 O O . ILE A 1 105 ? -5.942 -3.551 11.785 1.00 98.50 105 ILE A O 1
ATOM 826 N N . MET A 1 106 ? -6.578 -5.171 13.204 1.00 98.50 106 MET A N 1
ATOM 827 C CA . MET A 1 106 ? -6.487 -6.244 12.203 1.00 98.50 106 MET A CA 1
ATOM 828 C C . MET A 1 106 ? -7.472 -6.082 11.048 1.00 98.50 106 MET A C 1
ATOM 830 O O . MET A 1 106 ? -7.128 -6.415 9.914 1.00 98.50 106 MET A O 1
ATOM 834 N N . ILE A 1 107 ? -8.670 -5.551 11.300 1.00 98.62 107 ILE A N 1
ATOM 835 C CA . ILE A 1 107 ? -9.619 -5.196 10.237 1.00 98.62 107 ILE A CA 1
ATOM 836 C C . ILE A 1 107 ? -9.027 -4.084 9.369 1.00 98.62 107 ILE A C 1
ATOM 838 O O . ILE A 1 107 ? -9.047 -4.207 8.147 1.00 98.62 107 ILE A O 1
ATOM 842 N N . GLY A 1 108 ? -8.437 -3.053 9.983 1.00 98.44 108 GLY A N 1
ATOM 843 C CA . GLY A 1 108 ? -7.724 -1.990 9.272 1.00 98.44 108 GLY A CA 1
ATOM 844 C C . GLY A 1 108 ? -6.603 -2.530 8.379 1.00 98.44 108 GLY A C 1
ATOM 845 O O . GLY A 1 108 ? -6.588 -2.257 7.181 1.00 98.44 108 GLY A O 1
ATOM 846 N N . LEU A 1 109 ? -5.717 -3.370 8.924 1.00 98.25 109 LEU A N 1
ATOM 847 C CA . LEU A 1 109 ? -4.624 -4.000 8.168 1.00 98.25 109 LEU A CA 1
ATOM 848 C C . LEU A 1 109 ? -5.145 -4.899 7.036 1.00 98.25 109 LEU A C 1
ATOM 850 O O . LEU A 1 109 ? -4.603 -4.891 5.932 1.00 98.25 109 LEU A O 1
ATOM 854 N N . SER A 1 110 ? -6.220 -5.653 7.283 1.00 98.44 110 SER A N 1
ATOM 855 C CA . SER A 1 110 ? -6.853 -6.500 6.263 1.00 98.44 110 SER A CA 1
ATOM 856 C C . SER A 1 110 ? -7.420 -5.658 5.120 1.00 98.44 110 SER A C 1
ATOM 858 O O . SER A 1 110 ? -7.228 -5.996 3.955 1.00 98.44 110 SER A O 1
ATOM 860 N N . LEU A 1 111 ? -8.075 -4.540 5.444 1.00 98.19 111 LEU A N 1
ATOM 861 C CA . LEU A 1 111 ? -8.606 -3.597 4.465 1.00 98.19 111 LEU A CA 1
ATOM 862 C C . LEU A 1 111 ? -7.489 -2.939 3.648 1.00 98.19 111 LEU A C 1
ATOM 864 O O . LEU A 1 1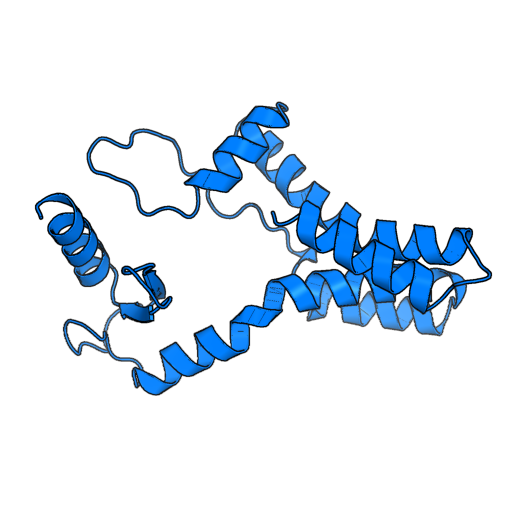11 ? -7.599 -2.866 2.426 1.00 98.19 111 LEU A O 1
ATOM 868 N N . HIS A 1 112 ? -6.404 -2.511 4.295 1.00 97.44 112 HIS A N 1
ATOM 869 C CA . HIS A 1 112 ? -5.230 -1.974 3.609 1.00 97.44 112 HIS A CA 1
ATOM 870 C C . HIS A 1 112 ? -4.690 -2.971 2.579 1.00 97.44 112 HIS A C 1
ATOM 872 O O . HIS A 1 112 ? -4.575 -2.653 1.396 1.00 97.44 112 HIS A O 1
ATOM 878 N N . LEU A 1 113 ? -4.416 -4.207 3.006 1.00 96.62 113 LEU A N 1
ATOM 879 C CA . LEU A 1 113 ? -3.888 -5.242 2.119 1.00 96.62 113 LEU A CA 1
ATOM 880 C C . LEU A 1 113 ? -4.876 -5.615 1.011 1.00 96.62 113 LEU A C 1
ATOM 882 O O . LEU A 1 113 ? -4.463 -5.844 -0.122 1.00 96.62 113 LEU A O 1
ATOM 886 N N . LEU A 1 114 ? -6.179 -5.629 1.293 1.00 96.44 114 LEU A N 1
ATOM 887 C CA . LEU A 1 114 ? -7.195 -5.835 0.265 1.00 96.44 114 LEU A CA 1
ATOM 888 C C . LEU A 1 114 ? -7.116 -4.754 -0.822 1.00 96.44 114 LEU A C 1
ATOM 890 O O . LEU A 1 114 ? -7.129 -5.084 -2.006 1.00 96.44 114 LEU A O 1
ATOM 894 N N . LEU A 1 115 ? -7.001 -3.479 -0.443 1.00 94.94 115 LEU A N 1
ATOM 895 C CA . LEU A 1 115 ? -6.907 -2.358 -1.387 1.00 94.94 115 LEU A CA 1
ATOM 896 C C . LEU A 1 115 ? -5.627 -2.409 -2.223 1.00 94.94 115 LEU A C 1
ATOM 898 O O . LEU A 1 115 ? -5.654 -2.121 -3.422 1.00 94.94 115 LEU A O 1
ATOM 902 N N . ASP A 1 116 ? -4.529 -2.836 -1.616 1.00 92.69 116 ASP A N 1
ATOM 903 C CA . ASP A 1 116 ? -3.251 -3.020 -2.291 1.00 92.69 116 ASP A CA 1
ATOM 904 C C . ASP A 1 116 ? -3.289 -4.158 -3.325 1.00 92.69 116 ASP A C 1
ATOM 906 O O . ASP A 1 116 ? -2.670 -4.077 -4.390 1.00 92.69 116 ASP A O 1
ATOM 910 N N . TYR A 1 117 ? -4.051 -5.215 -3.038 1.00 91.81 117 TYR A N 1
ATOM 911 C CA . TYR A 1 117 ? -4.161 -6.407 -3.878 1.00 91.81 117 TYR A CA 1
ATOM 912 C C . TYR A 1 117 ? -5.407 -6.417 -4.777 1.00 91.81 117 TYR A C 1
ATOM 914 O O . TYR A 1 117 ? -5.552 -7.325 -5.595 1.00 91.81 117 TYR A O 1
ATOM 922 N N . ILE A 1 118 ? -6.273 -5.400 -4.718 1.00 92.38 118 ILE A N 1
ATOM 923 C CA . ILE A 1 118 ? -7.550 -5.372 -5.458 1.00 92.38 118 ILE A CA 1
ATOM 924 C C . ILE A 1 118 ? -7.376 -5.497 -6.980 1.00 92.38 118 ILE A C 1
ATOM 926 O O . ILE A 1 118 ? -8.254 -5.986 -7.687 1.00 92.38 118 ILE A O 1
ATOM 930 N N . TRP A 1 119 ? -6.220 -5.079 -7.505 1.00 85.81 119 TRP A N 1
ATOM 931 C CA . TRP A 1 119 ? -5.900 -5.162 -8.931 1.00 85.81 119 TRP A CA 1
ATOM 932 C C . TRP A 1 119 ? -5.354 -6.530 -9.346 1.00 85.81 119 TRP A C 1
ATOM 934 O O . TRP A 1 119 ? -5.343 -6.835 -10.540 1.00 85.81 119 TRP A O 1
ATOM 944 N N . TRP A 1 120 ? -4.915 -7.357 -8.395 1.00 87.12 120 TRP A N 1
ATOM 945 C CA . TRP A 1 120 ? -4.276 -8.646 -8.655 1.00 87.12 120 TRP A CA 1
ATOM 946 C C . TRP A 1 120 ? -5.120 -9.563 -9.551 1.00 87.12 120 TRP A C 1
ATOM 948 O O . TRP A 1 120 ? -4.561 -10.073 -10.521 1.00 87.12 120 TRP A O 1
ATOM 958 N N . PRO A 1 121 ? -6.446 -9.729 -9.354 1.00 88.50 121 PRO A N 1
ATOM 959 C CA . PRO A 1 121 ? -7.250 -10.563 -10.247 1.00 88.50 121 PRO A CA 1
ATOM 960 C C . PRO A 1 121 ? -7.175 -10.116 -11.713 1.00 88.50 121 PRO A C 1
ATOM 962 O O . PRO A 1 121 ? -7.086 -10.951 -12.611 1.00 88.50 121 PRO A O 1
ATOM 965 N N . ARG A 1 122 ? -7.130 -8.800 -11.970 1.00 86.75 122 ARG A N 1
ATOM 966 C CA . ARG A 1 122 ? -6.981 -8.257 -13.330 1.00 86.75 122 ARG A CA 1
ATOM 967 C C . ARG A 1 122 ? -5.592 -8.546 -13.900 1.00 86.75 122 ARG A C 1
ATOM 969 O O . ARG A 1 122 ? -5.488 -8.940 -15.059 1.00 86.75 122 ARG A O 1
ATOM 976 N N . TYR A 1 123 ? -4.546 -8.426 -13.081 1.00 85.56 123 TYR A N 1
ATOM 977 C CA . TYR A 1 123 ? -3.181 -8.813 -13.453 1.00 85.56 123 TYR A CA 1
ATOM 978 C C . TYR A 1 123 ? -3.086 -10.300 -13.816 1.00 85.56 123 TYR A C 1
ATOM 980 O O . TYR A 1 123 ? -2.549 -10.645 -14.869 1.00 85.56 123 TYR A O 1
ATOM 988 N N . THR A 1 124 ? -3.639 -11.181 -12.981 1.00 87.44 124 THR A N 1
ATOM 989 C CA . THR A 1 124 ? -3.654 -12.628 -13.228 1.00 87.44 124 THR A CA 1
ATOM 990 C C . THR A 1 124 ? -4.447 -12.967 -14.482 1.00 87.44 124 THR A C 1
ATOM 992 O O . THR A 1 124 ? -3.972 -13.746 -15.304 1.00 87.44 124 THR A O 1
ATOM 995 N N . LEU A 1 125 ? -5.609 -12.341 -14.680 1.00 88.75 125 LEU A N 1
ATOM 996 C CA . LEU A 1 125 ? -6.419 -12.539 -15.877 1.00 88.75 125 LEU A CA 1
ATOM 997 C C . LEU A 1 125 ? -5.687 -12.083 -17.146 1.00 88.75 125 LEU A C 1
ATOM 999 O O . LEU A 1 125 ? -5.711 -12.799 -18.141 1.00 88.75 125 LEU A O 1
ATOM 1003 N N . ALA A 1 126 ? -5.006 -10.934 -17.121 1.00 86.88 126 ALA A N 1
ATOM 1004 C CA . ALA A 1 126 ? -4.204 -10.458 -18.250 1.00 86.88 126 ALA A CA 1
ATOM 1005 C C . ALA A 1 126 ? -3.043 -11.414 -18.574 1.00 86.88 126 ALA A C 1
ATOM 1007 O O . ALA A 1 126 ? -2.770 -11.707 -19.740 1.00 86.88 126 ALA A O 1
ATOM 1008 N N . PHE A 1 127 ? -2.387 -11.947 -17.542 1.00 88.44 127 PHE A N 1
ATOM 1009 C CA . PHE A 1 127 ? -1.329 -12.938 -17.708 1.00 88.44 127 PHE A CA 1
ATOM 1010 C C . PHE A 1 127 ? -1.862 -14.260 -18.281 1.00 88.44 127 PHE A C 1
ATOM 1012 O O . PHE A 1 127 ? -1.254 -14.834 -19.186 1.00 88.44 127 PHE A O 1
ATOM 1019 N N . TRP A 1 128 ? -3.018 -14.720 -17.794 1.00 88.94 128 TRP A N 1
ATOM 1020 C CA . TRP A 1 128 ? -3.664 -15.950 -18.251 1.00 88.94 128 TRP A CA 1
ATOM 1021 C C . TRP A 1 128 ? -4.174 -15.833 -19.690 1.00 88.94 128 TRP A C 1
ATOM 1023 O O . TRP A 1 128 ? -3.857 -16.688 -20.513 1.00 88.94 128 TRP A O 1
ATOM 1033 N N . ARG A 1 129 ? -4.855 -14.730 -20.035 1.00 88.50 129 ARG A N 1
ATOM 1034 C CA . ARG A 1 129 ? -5.292 -14.423 -21.411 1.00 88.50 129 ARG A CA 1
ATOM 1035 C C . ARG A 1 129 ? -4.130 -14.366 -22.397 1.00 88.50 129 ARG A C 1
ATOM 1037 O O . ARG A 1 129 ? -4.288 -14.749 -23.548 1.00 88.50 129 ARG A O 1
ATOM 1044 N N . ALA A 1 130 ? -2.959 -13.918 -21.950 1.00 87.88 130 ALA A N 1
ATOM 1045 C CA . ALA A 1 130 ? -1.760 -13.899 -22.780 1.00 87.88 130 ALA A CA 1
ATOM 1046 C C . ALA A 1 130 ? -1.150 -15.296 -23.009 1.00 87.88 130 ALA A C 1
ATOM 1048 O O . ALA A 1 130 ? -0.191 -15.415 -23.768 1.00 87.88 130 ALA A O 1
ATOM 1049 N N . GLY A 1 131 ? -1.644 -16.352 -22.350 1.00 90.44 131 GLY A N 1
ATOM 1050 C CA . GLY A 1 131 ? -1.193 -17.729 -22.571 1.00 90.44 131 GLY A CA 1
ATOM 1051 C C . GLY A 1 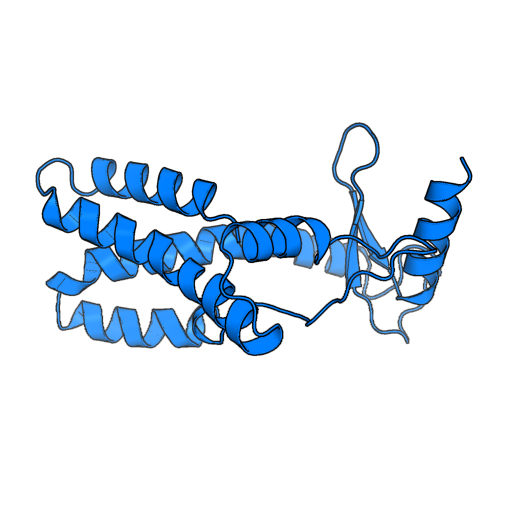131 ? 0.299 -17.941 -22.300 1.00 90.44 131 GLY A C 1
ATOM 1052 O O . GLY A 1 131 ? 0.941 -18.727 -22.993 1.00 90.44 131 GLY A O 1
ATOM 1053 N N . LYS A 1 132 ? 0.876 -17.200 -21.339 1.00 86.75 132 LYS A N 1
ATOM 1054 C CA . LYS A 1 132 ? 2.332 -17.140 -21.084 1.00 86.75 132 LYS A CA 1
ATOM 1055 C C . LYS A 1 132 ? 3.161 -16.721 -22.311 1.00 86.75 132 LYS A C 1
ATOM 1057 O O . LYS A 1 132 ? 4.328 -17.091 -22.421 1.00 86.75 132 LYS A O 1
ATOM 1062 N N . ARG A 1 133 ? 2.586 -15.943 -23.230 1.00 94.38 133 ARG A N 1
ATOM 1063 C CA . ARG A 1 133 ? 3.270 -15.387 -24.404 1.00 94.38 133 ARG A CA 1
ATOM 1064 C C . ARG A 1 133 ? 3.305 -13.868 -24.338 1.00 94.38 133 ARG A C 1
ATOM 1066 O O . ARG A 1 133 ? 2.417 -13.219 -23.791 1.00 94.38 133 ARG A O 1
ATOM 1073 N N . CYS A 1 134 ? 4.346 -13.278 -24.911 1.00 93.25 134 CYS A N 1
ATOM 1074 C CA . CYS A 1 134 ? 4.389 -11.838 -25.103 1.00 93.25 134 CYS A CA 1
ATOM 1075 C C . CYS A 1 134 ? 3.309 -11.418 -26.108 1.00 93.25 134 CYS A C 1
ATOM 1077 O O . CYS A 1 134 ? 3.327 -11.867 -27.249 1.00 93.25 134 CYS A O 1
ATOM 1079 N N . ALA A 1 135 ? 2.443 -10.479 -25.727 1.00 91.44 135 ALA A N 1
ATOM 1080 C CA . ALA A 1 135 ? 1.375 -9.955 -26.582 1.00 91.44 135 ALA A CA 1
ATOM 1081 C C . ALA A 1 135 ? 1.880 -9.226 -27.845 1.00 91.44 135 ALA A C 1
ATOM 1083 O O . ALA A 1 135 ? 1.100 -8.969 -28.751 1.00 91.44 135 ALA A O 1
ATOM 1084 N N . SER A 1 136 ? 3.169 -8.870 -27.907 1.00 91.75 136 SER A N 1
ATOM 1085 C CA . SER A 1 136 ? 3.770 -8.185 -29.060 1.00 91.75 136 SER A CA 1
ATOM 1086 C C . SER A 1 136 ? 4.577 -9.119 -29.964 1.00 91.75 136 SER A C 1
ATOM 1088 O O . SER A 1 136 ? 4.459 -9.005 -31.175 1.00 91.75 136 SER A O 1
ATOM 1090 N N . CYS A 1 137 ? 5.398 -10.021 -29.415 1.00 94.50 137 CYS A N 1
ATOM 1091 C CA . CYS A 1 137 ? 6.270 -10.890 -30.221 1.00 94.50 137 CYS A CA 1
ATOM 1092 C C . CYS A 1 137 ? 5.932 -12.385 -30.148 1.00 94.50 137 CYS A C 1
ATOM 1094 O O . CYS A 1 137 ? 6.665 -13.194 -30.706 1.00 94.50 137 CYS A O 1
ATOM 1096 N N . GLY A 1 138 ? 4.892 -12.781 -29.410 1.00 94.94 138 GLY A N 1
ATOM 1097 C CA . GLY A 1 138 ? 4.431 -14.171 -29.290 1.00 94.94 138 GLY A CA 1
ATOM 1098 C C . GLY A 1 138 ? 5.331 -15.114 -28.479 1.00 94.94 138 GLY A C 1
ATOM 1099 O O . GLY A 1 138 ? 4.920 -16.229 -28.173 1.00 94.94 138 GLY A O 1
ATOM 1100 N N . ARG A 1 139 ? 6.538 -14.687 -28.091 1.00 95.44 139 ARG A N 1
ATOM 1101 C CA . ARG A 1 139 ? 7.520 -15.509 -27.366 1.00 95.44 139 ARG A CA 1
ATOM 1102 C C . ARG A 1 139 ? 7.088 -15.869 -25.941 1.00 95.44 139 ARG A C 1
ATOM 1104 O O . ARG A 1 139 ? 6.600 -15.000 -25.216 1.00 95.44 139 ARG A O 1
ATOM 1111 N N . SER A 1 140 ? 7.335 -17.117 -25.534 1.00 93.31 140 SER A N 1
ATOM 1112 C CA . SER A 1 140 ? 7.089 -17.655 -24.180 1.00 93.31 140 SER A CA 1
ATOM 1113 C C . SER A 1 140 ? 8.363 -18.024 -23.411 1.00 93.31 140 SER A C 1
ATOM 1115 O O . SER A 1 140 ? 8.302 -18.294 -22.218 1.00 93.31 140 SER A O 1
ATOM 1117 N N . ASP A 1 141 ? 9.521 -18.013 -24.074 1.00 93.38 141 ASP A N 1
ATOM 1118 C CA . ASP A 1 141 ? 10.854 -18.285 -23.512 1.00 93.38 141 ASP A CA 1
ATOM 1119 C C . ASP A 1 141 ? 11.402 -17.124 -22.665 1.00 93.38 141 ASP A C 1
ATOM 1121 O O . ASP A 1 141 ? 12.497 -17.202 -22.114 1.00 93.38 141 ASP A O 1
ATOM 1125 N N . ARG A 1 142 ? 10.663 -16.014 -22.563 1.00 90.00 142 ARG A N 1
ATOM 1126 C CA . ARG A 1 142 ? 11.123 -14.787 -21.906 1.00 90.00 142 ARG A CA 1
ATOM 1127 C C . ARG A 1 142 ? 10.314 -14.480 -20.662 1.00 90.00 142 ARG A C 1
ATOM 1129 O O . ARG A 1 142 ? 9.108 -14.694 -20.628 1.00 90.00 142 ARG A O 1
ATOM 1136 N N . LYS A 1 143 ? 10.968 -13.865 -19.672 1.00 90.44 143 LYS A N 1
ATOM 1137 C CA . LYS A 1 143 ? 10.278 -13.294 -18.512 1.00 90.44 143 LYS A CA 1
ATOM 1138 C C . LYS A 1 143 ? 9.266 -12.249 -18.987 1.00 90.44 143 LYS A C 1
ATOM 1140 O O . LYS A 1 143 ? 9.628 -11.272 -19.651 1.00 90.44 143 LYS A O 1
ATOM 1145 N N . LEU A 1 144 ? 8.005 -12.487 -18.647 1.00 89.69 144 LEU A N 1
ATOM 1146 C CA . LEU A 1 144 ? 6.883 -11.626 -18.986 1.00 89.69 144 LEU A CA 1
ATOM 1147 C C . LEU A 1 144 ? 6.484 -10.782 -17.782 1.00 89.69 144 LEU A C 1
ATOM 1149 O O . LEU A 1 144 ? 6.459 -11.269 -16.652 1.00 89.69 144 LEU A O 1
ATOM 1153 N N . THR A 1 145 ? 6.116 -9.538 -18.056 1.00 89.00 145 THR A N 1
ATOM 1154 C CA . THR A 1 145 ? 5.555 -8.614 -17.073 1.00 89.00 145 THR A CA 1
ATOM 1155 C C . THR A 1 145 ? 4.262 -8.046 -17.643 1.00 89.00 145 THR A C 1
ATOM 1157 O O . THR A 1 145 ? 4.157 -7.792 -18.845 1.00 89.00 145 THR A O 1
ATOM 1160 N N . VAL A 1 146 ? 3.254 -7.873 -16.792 1.00 87.06 146 VAL A N 1
ATOM 1161 C CA . VAL A 1 146 ? 2.021 -7.180 -17.168 1.00 87.06 146 VAL A CA 1
ATOM 1162 C C . VAL A 1 146 ? 2.255 -5.689 -16.998 1.00 87.06 146 VAL A C 1
ATOM 1164 O O . VAL A 1 146 ? 2.594 -5.224 -15.910 1.00 87.06 146 VAL A O 1
ATOM 1167 N N . TYR A 1 147 ? 2.074 -4.949 -18.079 1.00 83.56 147 TYR A N 1
ATOM 1168 C CA . TYR A 1 147 ? 2.208 -3.506 -18.109 1.00 83.56 147 TYR A CA 1
ATOM 1169 C C . TYR A 1 147 ? 0.840 -2.861 -18.240 1.00 83.56 147 TYR A C 1
ATOM 1171 O O . TYR A 1 147 ? -0.049 -3.373 -18.925 1.00 83.56 147 TYR A O 1
ATOM 1179 N N . TRP A 1 148 ? 0.700 -1.715 -17.586 1.00 77.69 148 TRP A N 1
ATOM 1180 C CA . TRP A 1 148 ? -0.476 -0.870 -17.683 1.00 77.69 148 TRP A CA 1
ATOM 1181 C C . TRP A 1 148 ? -0.203 0.229 -18.704 1.00 77.69 148 TRP A C 1
ATOM 1183 O O . TRP A 1 148 ? 0.725 1.017 -18.518 1.00 77.69 148 TRP A O 1
ATOM 1193 N N . ARG A 1 149 ? -0.989 0.290 -19.783 1.00 70.44 149 ARG A N 1
ATOM 1194 C CA . ARG A 1 149 ? -0.962 1.420 -20.715 1.00 70.44 149 ARG A CA 1
ATOM 1195 C C . ARG A 1 149 ? -2.241 2.223 -20.531 1.00 70.44 149 ARG A C 1
ATOM 1197 O O . ARG A 1 149 ? -3.332 1.728 -20.790 1.00 70.44 149 ARG A O 1
ATOM 1204 N N . ARG A 1 150 ? -2.104 3.483 -20.120 1.00 61.97 150 ARG A N 1
ATOM 1205 C CA . ARG A 1 150 ? -3.168 4.476 -20.299 1.00 61.97 150 ARG A CA 1
ATOM 1206 C C . ARG A 1 150 ? -3.101 4.959 -21.746 1.00 61.97 150 ARG A C 1
ATOM 1208 O O . ARG A 1 150 ? -2.373 5.898 -22.042 1.00 61.97 150 ARG A O 1
ATOM 1215 N N . ALA A 1 151 ? -3.777 4.263 -22.652 1.00 53.00 151 ALA A N 1
ATOM 1216 C CA . ALA A 1 151 ? -4.104 4.824 -23.957 1.00 53.00 151 ALA A CA 1
ATOM 1217 C C . ALA A 1 151 ? -5.471 5.513 -23.825 1.00 53.00 151 ALA A C 1
ATOM 1219 O O . ALA A 1 151 ? -6.366 4.951 -23.205 1.00 53.00 151 ALA A O 1
ATOM 1220 N N . TRP A 1 152 ? -5.574 6.744 -24.328 1.00 42.38 152 TRP A N 1
ATOM 1221 C CA . TRP A 1 152 ? -6.746 7.630 -24.385 1.00 42.38 152 TRP A CA 1
ATOM 1222 C C . TRP A 1 152 ? -8.120 6.926 -24.307 1.00 42.38 152 TRP A C 1
ATOM 1224 O O . TRP A 1 152 ? -8.711 6.602 -25.331 1.00 42.38 152 TRP A O 1
ATOM 1234 N N . GLY A 1 153 ? -8.632 6.693 -23.093 1.00 57.31 153 GLY A N 1
ATOM 1235 C CA . GLY A 1 153 ? -9.952 6.095 -22.858 1.00 57.31 153 GLY A CA 1
ATOM 1236 C C . GLY A 1 153 ? -9.934 5.018 -21.775 1.00 57.31 153 GLY A C 1
ATOM 1237 O O . GLY A 1 153 ? -10.335 5.281 -20.645 1.00 57.31 153 GLY A O 1
ATOM 1238 N N . GLU A 1 154 ? -9.416 3.827 -22.087 1.00 53.22 154 GLU A N 1
ATOM 1239 C CA . GLU A 1 154 ? -9.476 2.654 -21.204 1.00 53.22 154 GLU A CA 1
ATOM 1240 C C . GLU A 1 154 ? -8.073 2.126 -20.860 1.00 53.22 154 GLU A C 1
ATOM 1242 O O . GLU A 1 154 ? -7.215 1.982 -21.737 1.00 53.22 154 GLU A O 1
ATOM 1247 N N . PRO A 1 155 ? -7.796 1.815 -19.583 1.00 66.31 155 PRO A N 1
ATOM 1248 C CA . PRO A 1 155 ? -6.536 1.202 -19.205 1.00 66.31 155 PRO A CA 1
ATOM 1249 C C . PRO A 1 155 ? -6.406 -0.214 -19.782 1.00 66.31 155 PRO A C 1
ATOM 1251 O O . PRO A 1 155 ? -7.033 -1.161 -19.306 1.00 66.31 155 PRO A O 1
ATOM 1254 N N . GLU A 1 156 ? -5.520 -0.378 -20.762 1.00 80.69 156 GLU A N 1
ATOM 1255 C CA . GLU A 1 156 ? -5.215 -1.676 -21.354 1.00 80.69 156 GLU A CA 1
ATOM 1256 C C . GLU A 1 156 ? -4.067 -2.350 -20.583 1.00 80.69 156 GLU A C 1
ATOM 1258 O O . GLU A 1 156 ? -2.969 -1.801 -20.431 1.00 80.69 156 GLU A O 1
ATOM 1263 N N . MET A 1 157 ? -4.316 -3.565 -20.087 1.00 86.31 157 MET A N 1
ATOM 1264 C CA . MET A 1 157 ? -3.285 -4.434 -19.517 1.00 86.31 157 MET A CA 1
ATOM 1265 C C . MET A 1 157 ? -2.696 -5.319 -20.614 1.00 86.31 157 MET A C 1
ATOM 1267 O O . MET A 1 157 ? -3.407 -6.142 -21.188 1.00 86.31 157 MET A O 1
ATOM 1271 N N . ARG A 1 158 ? -1.388 -5.200 -20.869 1.00 88.06 158 ARG A N 1
ATOM 1272 C CA . ARG A 1 158 ? -0.671 -6.058 -21.825 1.00 88.06 158 ARG A CA 1
ATOM 1273 C C . ARG A 1 158 ? 0.465 -6.811 -21.160 1.00 88.06 158 ARG A C 1
ATOM 1275 O O . ARG A 1 158 ? 1.292 -6.228 -20.466 1.00 88.06 158 ARG A O 1
ATOM 1282 N N . THR A 1 159 ? 0.556 -8.100 -21.449 1.00 91.69 159 THR A N 1
ATOM 1283 C CA . THR A 1 159 ? 1.672 -8.942 -21.015 1.00 91.69 159 THR A CA 1
ATOM 1284 C C . THR A 1 159 ? 2.796 -8.847 -22.045 1.00 91.69 159 THR A C 1
ATOM 1286 O O . THR A 1 159 ? 2.657 -9.332 -23.167 1.00 91.69 159 THR A O 1
ATOM 1289 N N . LEU A 1 160 ? 3.914 -8.204 -21.706 1.00 91.50 160 LEU A N 1
ATOM 1290 C CA . LEU A 1 160 ? 5.032 -7.991 -22.632 1.00 91.50 160 LEU A CA 1
ATOM 1291 C C . LEU A 1 160 ? 6.334 -8.569 -22.072 1.00 91.50 160 LEU A C 1
ATOM 1293 O O . LEU A 1 160 ? 6.550 -8.612 -20.863 1.00 91.50 160 LEU A O 1
ATOM 1297 N N . CYS A 1 161 ? 7.228 -8.993 -22.967 1.00 92.81 161 CYS A N 1
ATOM 1298 C CA . CYS A 1 161 ? 8.629 -9.185 -22.610 1.00 92.81 161 CYS A CA 1
ATOM 1299 C C . CYS A 1 161 ? 9.338 -7.823 -22.555 1.00 92.81 161 CYS A C 1
ATOM 1301 O O . CYS A 1 161 ? 8.937 -6.881 -23.247 1.00 92.81 161 CYS A O 1
ATOM 1303 N N . ARG A 1 162 ? 10.417 -7.727 -21.769 1.00 88.62 162 ARG A N 1
ATOM 1304 C CA . ARG A 1 162 ? 11.162 -6.473 -21.568 1.00 88.62 162 ARG A CA 1
ATOM 1305 C C . ARG A 1 162 ? 11.561 -5.764 -22.880 1.00 88.62 162 ARG A C 1
ATOM 1307 O O . ARG A 1 162 ? 11.250 -4.582 -23.001 1.00 88.62 162 ARG A O 1
ATOM 1314 N N . PRO A 1 163 ? 12.121 -6.440 -23.904 1.00 91.06 163 PRO A N 1
ATOM 1315 C CA . PRO A 1 163 ? 12.482 -5.766 -25.158 1.00 91.06 163 PRO A CA 1
ATOM 1316 C C . PRO A 1 163 ? 11.283 -5.207 -25.933 1.00 91.06 163 PRO A C 1
ATOM 1318 O O . PRO A 1 163 ? 11.363 -4.124 -26.510 1.00 91.06 163 PRO A O 1
ATOM 1321 N N . CYS A 1 164 ? 10.151 -5.921 -25.944 1.00 89.88 164 CYS A N 1
ATOM 1322 C CA . CYS A 1 164 ? 8.925 -5.423 -26.571 1.00 89.88 164 CYS A CA 1
ATOM 1323 C C . CYS A 1 164 ? 8.359 -4.226 -25.815 1.00 89.88 164 CYS A C 1
ATOM 1325 O O . CYS A 1 164 ? 7.892 -3.282 -26.446 1.00 89.88 164 CYS A O 1
ATOM 1327 N N . PHE A 1 165 ? 8.409 -4.245 -24.484 1.00 86.88 165 PHE A N 1
ATOM 1328 C CA . PHE A 1 165 ? 8.002 -3.105 -23.673 1.00 86.88 165 PHE A CA 1
ATOM 1329 C C . PHE A 1 165 ? 8.846 -1.863 -23.986 1.00 86.88 165 PHE A C 1
ATOM 1331 O O . PHE A 1 165 ? 8.294 -0.832 -24.357 1.00 86.88 165 PHE A O 1
ATOM 1338 N N . GLU A 1 166 ? 10.175 -1.987 -23.959 1.00 84.69 166 GLU A N 1
ATOM 1339 C CA . GLU A 1 166 ? 11.102 -0.895 -24.287 1.00 84.69 166 GLU A CA 1
ATOM 1340 C C . GLU A 1 166 ? 10.905 -0.357 -25.717 1.00 84.69 166 GLU A C 1
ATOM 1342 O O . GL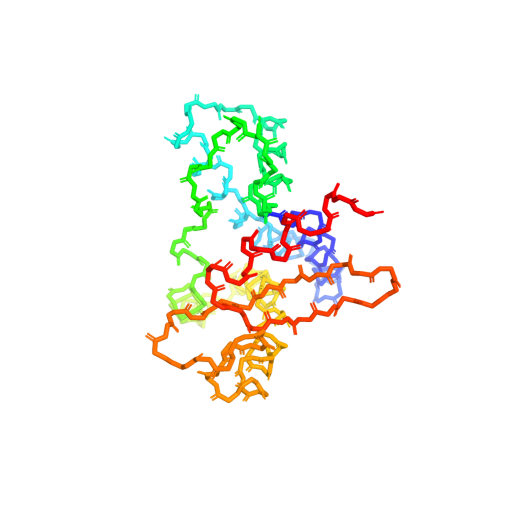U A 1 166 ? 11.045 0.841 -25.960 1.00 84.69 166 GLU A O 1
ATOM 1347 N N . ARG A 1 167 ? 10.543 -1.217 -26.679 1.00 86.00 167 ARG A N 1
ATOM 1348 C CA . ARG A 1 167 ? 10.204 -0.794 -28.049 1.00 86.00 167 ARG A CA 1
ATOM 1349 C C . ARG A 1 167 ? 8.890 -0.012 -28.113 1.00 86.00 167 ARG A C 1
ATOM 1351 O O . ARG A 1 167 ? 8.848 1.037 -28.746 1.00 86.00 167 ARG A O 1
ATOM 1358 N N . ASN A 1 168 ? 7.836 -0.499 -27.453 1.00 80.25 168 ASN A N 1
ATOM 1359 C CA . ASN A 1 168 ? 6.537 0.184 -27.409 1.00 80.25 168 ASN A CA 1
ATOM 1360 C C . ASN A 1 168 ? 6.644 1.558 -26.731 1.00 80.25 168 ASN A C 1
ATOM 1362 O O . ASN A 1 168 ? 5.988 2.502 -27.160 1.00 80.25 168 ASN A O 1
ATOM 1366 N N . LEU A 1 169 ? 7.496 1.682 -25.710 1.00 76.06 169 LEU A N 1
ATOM 1367 C CA . LEU A 1 169 ? 7.769 2.963 -25.060 1.00 76.06 169 LEU A CA 1
ATOM 1368 C C . LEU A 1 169 ? 8.429 3.970 -25.994 1.00 76.06 169 LEU A C 1
ATOM 1370 O O . LEU A 1 169 ? 8.030 5.126 -25.989 1.00 76.06 169 LEU A O 1
ATOM 1374 N N . ARG A 1 170 ? 9.415 3.541 -26.790 1.00 80.50 170 ARG A N 1
ATOM 1375 C CA . ARG A 1 170 ? 10.068 4.410 -27.778 1.00 80.50 170 ARG A CA 1
ATOM 1376 C C . ARG A 1 170 ? 9.094 4.868 -28.862 1.00 80.50 170 ARG A C 1
ATOM 1378 O O . ARG A 1 170 ? 9.032 6.055 -29.143 1.00 80.50 170 ARG A O 1
ATOM 1385 N N . ALA A 1 171 ? 8.280 3.956 -29.396 1.00 78.00 171 ALA A N 1
ATOM 1386 C CA . ALA A 1 171 ? 7.288 4.287 -30.422 1.00 78.00 171 ALA A CA 1
ATOM 1387 C C . ALA A 1 171 ? 6.220 5.282 -29.930 1.00 78.00 171 ALA A C 1
ATOM 1389 O O . ALA A 1 171 ? 5.789 6.143 -30.686 1.00 78.00 171 ALA A O 1
ATOM 1390 N N . ALA A 1 172 ? 5.821 5.203 -28.657 1.00 71.50 172 ALA A N 1
ATOM 1391 C CA . ALA A 1 172 ? 4.877 6.147 -28.055 1.00 71.50 172 ALA A CA 1
ATOM 1392 C C . ALA A 1 172 ? 5.461 7.552 -27.798 1.00 71.50 172 ALA A C 1
ATOM 1394 O O . ALA A 1 172 ? 4.728 8.418 -27.338 1.00 71.50 172 ALA A O 1
ATOM 1395 N N . ARG A 1 173 ? 6.766 7.770 -28.023 1.00 64.44 173 ARG A N 1
ATOM 1396 C CA . ARG A 1 173 ? 7.429 9.079 -27.862 1.00 64.44 173 ARG A CA 1
ATOM 1397 C C . ARG A 1 173 ? 7.588 9.839 -29.172 1.00 64.44 173 ARG A C 1
ATOM 1399 O O . ARG A 1 173 ? 7.855 11.032 -29.135 1.00 64.44 173 ARG A O 1
ATOM 1406 N N . THR A 1 174 ? 7.502 9.146 -30.304 1.00 71.88 174 THR A N 1
ATOM 1407 C CA . THR A 1 174 ? 7.784 9.704 -31.635 1.00 71.88 174 THR A CA 1
ATOM 1408 C C . THR A 1 174 ? 6.530 10.062 -32.430 1.00 71.88 174 THR A C 1
ATOM 1410 O O . THR A 1 174 ? 6.663 10.546 -33.548 1.00 71.88 174 THR A O 1
ATOM 1413 N N . GLY A 1 175 ? 5.338 9.787 -31.900 1.00 56.81 175 GLY A N 1
ATOM 1414 C CA . GLY A 1 175 ? 4.052 10.097 -32.527 1.00 56.81 175 GLY A CA 1
ATOM 1415 C C . GLY A 1 175 ? 3.118 10.743 -31.527 1.00 56.81 175 GLY A C 1
ATOM 1416 O O . GLY A 1 175 ? 2.368 11.640 -31.954 1.00 56.81 175 GLY A O 1
#

Sequence (175 aa):
MRFRTHAITSAIAGVALYPRSPLRATALLLGGTLLDVDHFLLYALQTGDWSVAGALTYNRYRHDPGIDGDTRPRYGPLRSWLHNPILLLTPGWVAASRHPAIRPIMIGLSLHLLLDYIWWPRYTLAFWRAGKRCASCGRSDRKLTVYWRRAWGEPEMRTLCRPCFERNLRAARTG

Secondary structure (DSSP, 8-state):
--HHHHHHHHHHHHHHH-TT-HHHHHHHHHHHHGGGHHHHHHHHHHHS---HHHHHHHHHHTTSPPPTT-----------GGG-HHHHHHHHHHHHHH-GGGHHHHHHHHHHHHHHHTTHHHHHHHHHHTTTS-TTT--SSS-EEEEEEE-SSSEEEEEEEHHHHHHHHHHTT--

Foldseek 3Di:
DVLVVQQVVLLVVLCVVCVPCVPLSVLLSCLSRVQCVLLLVLCCVQPVDNDPVVSVVCVVPLLPDADVVRPDDNSDDSHDPCLVCCVPLVVQVVVCVVPVSSVSSSNSNVSNSCVVCVCVVVQVVQCVVLVCAFPPPRDNVADWDWDWDPDPPDTDTGIHGPVVVVVVSVVVVPD

pLDDT: mean 89.91, std 10.47, range [42.38, 98.62]

Radius of gyration: 19.63 Å; chains: 1; bounding box: 40×34×55 Å